Protein AF-A0AAV6NDQ3-F1 (afdb_monomer_lite)

pLDDT: mean 78.92, std 20.28, range [36.06, 97.75]

InterPro domains:
  IPR009305 2-hydroxy-palmitic acid dioxygenase Mpo1-like [PF06127] (3-75)

Secondary structure (DSSP, 8-state):
---SSHHHHHHHHHHTT-SHHHHHHHHHHHHHHHHHHHHHHHT-GGGGGHHHHHHHHHHHHIIIIII-S--GGG---TTSSHHHHHHHHSTTS--

Structure (mmCIF, N/CA/C/O backbone):
data_AF-A0AAV6NDQ3-F1
#
_entry.id   AF-A0AAV6NDQ3-F1
#
loop_
_atom_site.group_PDB
_atom_site.id
_atom_site.type_symbol
_atom_site.label_atom_id
_atom_site.label_alt_id
_atom_site.label_comp_id
_atom_site.label_asym_id
_atom_site.label_entity_id
_atom_site.label_seq_id
_atom_site.pdbx_PDB_ins_code
_atom_site.Cartn_x
_atom_site.Cartn_y
_atom_site.Cartn_z
_atom_site.occupancy
_atom_site.B_iso_or_equiv
_atom_site.auth_seq_id
_atom_site.auth_comp_id
_atom_site.auth_asym_id
_atom_site.auth_atom_id
_atom_site.pdbx_PDB_model_num
ATOM 1 N N . MET A 1 1 ? -19.372 9.613 6.310 1.00 56.25 1 MET A N 1
ATOM 2 C CA . MET A 1 1 ? -19.171 10.472 7.489 1.00 56.25 1 MET A CA 1
ATOM 3 C C . MET A 1 1 ? -18.410 11.664 6.963 1.00 56.25 1 MET A C 1
ATOM 5 O O . MET A 1 1 ? -17.595 11.461 6.073 1.00 56.25 1 MET A O 1
ATOM 9 N N . ASN A 1 2 ? -18.746 12.867 7.403 1.00 65.00 2 ASN A N 1
ATOM 10 C CA . ASN A 1 2 ? -17.926 14.039 7.133 1.00 65.00 2 ASN A CA 1
ATOM 11 C C . ASN A 1 2 ? -17.073 14.224 8.389 1.00 65.00 2 ASN A C 1
ATOM 13 O O . ASN A 1 2 ? -17.644 14.388 9.464 1.00 65.00 2 ASN A O 1
ATOM 17 N N . PHE A 1 3 ? -15.759 14.053 8.264 1.00 77.88 3 PHE A N 1
ATOM 18 C CA . PHE A 1 3 ? -14.839 14.321 9.365 1.00 77.88 3 PHE A CA 1
ATOM 19 C C . PHE A 1 3 ? -14.667 15.830 9.452 1.00 77.88 3 PHE A C 1
ATOM 21 O O . PHE A 1 3 ? -14.342 16.467 8.449 1.00 77.88 3 PHE A O 1
ATOM 28 N N . ARG A 1 4 ? -14.934 16.398 10.627 1.00 82.75 4 ARG A N 1
ATOM 29 C CA . ARG A 1 4 ? -14.862 17.848 10.852 1.00 82.75 4 ARG A CA 1
ATOM 30 C C . ARG A 1 4 ? -13.482 18.271 11.352 1.00 82.75 4 ARG A C 1
ATOM 32 O O . ARG A 1 4 ? -13.179 19.460 11.358 1.00 82.75 4 ARG A O 1
ATOM 39 N N . SER A 1 5 ? -12.645 17.303 11.724 1.00 86.38 5 SER A N 1
ATOM 40 C CA . SER A 1 5 ? -11.257 17.492 12.135 1.00 86.38 5 SER A CA 1
ATOM 41 C C . SER A 1 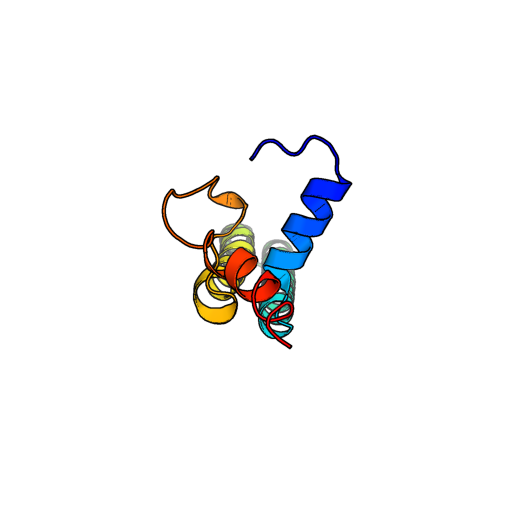5 ? -10.384 16.292 11.748 1.00 86.38 5 SER A C 1
ATOM 43 O O . SER A 1 5 ? -10.876 15.186 11.494 1.00 86.38 5 SER A O 1
ATOM 45 N N . LEU A 1 6 ? -9.066 16.511 11.721 1.00 86.88 6 LEU A N 1
ATOM 46 C CA . LEU A 1 6 ? -8.090 15.435 11.535 1.00 86.88 6 LEU A CA 1
ATOM 47 C C . LEU A 1 6 ? -8.112 14.437 12.696 1.00 86.88 6 LEU A C 1
ATOM 49 O O . LEU A 1 6 ? -7.886 13.258 12.454 1.00 86.88 6 LEU A O 1
ATOM 53 N N . ASP A 1 7 ? -8.447 14.868 13.913 1.00 88.56 7 ASP A N 1
ATOM 54 C CA . ASP A 1 7 ? -8.524 13.987 15.084 1.00 88.56 7 ASP A CA 1
ATOM 55 C C . ASP A 1 7 ? -9.649 12.954 14.948 1.00 88.56 7 ASP A C 1
ATOM 57 O O . ASP A 1 7 ? -9.444 11.765 15.200 1.00 88.56 7 ASP A O 1
ATOM 61 N N . GLU A 1 8 ? -10.828 13.377 14.472 1.00 77.56 8 GLU A N 1
ATOM 62 C CA . GLU A 1 8 ? -11.943 12.463 14.192 1.00 77.56 8 GLU A CA 1
ATOM 63 C C . GLU A 1 8 ? -11.564 11.438 13.114 1.00 77.56 8 GLU A C 1
ATOM 65 O O . GLU A 1 8 ? -11.868 10.246 13.234 1.00 77.56 8 GLU A O 1
ATOM 70 N N . PHE A 1 9 ? -10.873 11.893 12.065 1.00 84.81 9 PHE A N 1
ATOM 71 C CA . PHE A 1 9 ? -10.357 11.011 11.022 1.00 84.81 9 PHE A CA 1
ATOM 72 C C . PHE A 1 9 ? -9.279 10.065 11.559 1.00 84.81 9 PHE A C 1
ATOM 74 O O . PHE A 1 9 ? -9.278 8.886 11.213 1.00 84.81 9 PHE A O 1
ATOM 81 N N . TRP A 1 10 ? -8.386 10.549 12.420 1.00 86.75 10 TRP A N 1
ATOM 82 C CA . TRP A 1 10 ? -7.275 9.782 12.971 1.00 86.75 10 TRP A CA 1
ATOM 83 C C . TRP A 1 10 ? -7.760 8.628 13.845 1.00 86.75 10 TRP A C 1
ATOM 85 O O . TRP A 1 10 ? -7.330 7.489 13.660 1.00 86.75 10 TRP A O 1
ATOM 95 N N . VAL A 1 11 ? -8.720 8.891 14.737 1.00 85.75 11 VAL A N 1
ATOM 96 C CA . VAL A 1 11 ? -9.348 7.850 15.564 1.00 85.75 11 VAL A CA 1
ATOM 97 C C . VAL A 1 11 ? -10.047 6.812 14.685 1.00 85.75 11 VAL A C 1
ATOM 99 O O . VAL A 1 11 ? -9.894 5.607 14.896 1.00 85.75 11 VAL A O 1
ATOM 102 N N . PHE A 1 12 ? -10.774 7.254 13.655 1.00 84.25 12 PHE A N 1
ATOM 103 C CA . PHE A 1 12 ? -11.377 6.343 12.683 1.00 84.25 12 PHE A CA 1
ATOM 104 C C . PHE A 1 12 ? -10.321 5.494 11.954 1.00 84.25 12 PHE A C 1
ATOM 106 O O . PHE A 1 12 ? -10.463 4.274 11.875 1.00 84.25 12 PHE A O 1
ATOM 113 N N . TYR A 1 13 ? -9.250 6.116 11.463 1.00 84.69 13 TYR A N 1
ATOM 114 C CA . TYR A 1 13 ? -8.173 5.467 10.719 1.00 84.69 13 TYR A CA 1
ATOM 115 C C . TYR A 1 13 ? -7.427 4.421 11.559 1.00 84.69 13 TYR A C 1
ATOM 117 O O . TYR A 1 13 ? -7.166 3.312 11.082 1.00 84.69 13 TYR A O 1
ATOM 125 N N . MET A 1 14 ? -7.143 4.736 12.825 1.00 86.75 14 MET A N 1
ATOM 126 C CA . MET A 1 14 ? -6.524 3.808 13.775 1.00 86.75 14 MET A CA 1
ATOM 127 C C . MET A 1 14 ? -7.409 2.595 14.056 1.00 86.75 14 MET A C 1
ATOM 129 O O . MET A 1 14 ? -6.917 1.466 1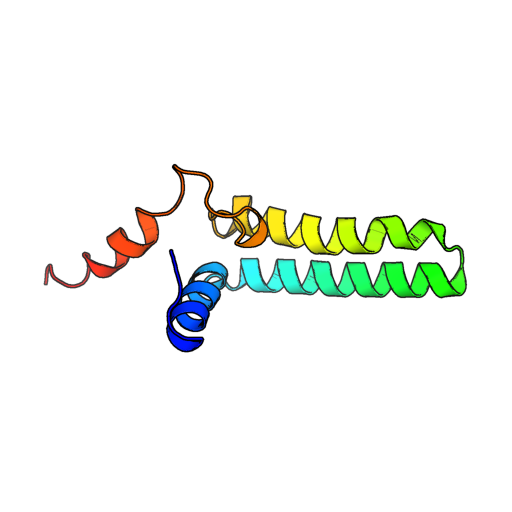4.062 1.00 86.75 14 MET A O 1
ATOM 133 N N . ASN A 1 15 ? -8.721 2.796 14.182 1.00 84.88 15 ASN A N 1
ATOM 134 C CA . ASN A 1 15 ? -9.663 1.690 14.338 1.00 84.88 15 ASN A CA 1
ATOM 135 C C . ASN A 1 15 ? -9.715 0.769 13.110 1.00 84.88 15 ASN A C 1
ATOM 137 O O . ASN A 1 15 ? -9.957 -0.424 13.263 1.00 84.88 15 ASN A O 1
ATOM 141 N N . GLN A 1 16 ? -9.451 1.277 11.899 1.00 82.62 16 GLN A N 1
ATOM 142 C CA . GLN A 1 16 ? -9.381 0.432 10.698 1.00 82.62 16 GLN A CA 1
ATOM 143 C C . GLN A 1 16 ? -8.129 -0.461 10.643 1.00 82.62 16 GLN A C 1
ATOM 145 O O . GLN A 1 16 ? -8.071 -1.351 9.800 1.00 82.62 16 GLN A O 1
ATOM 150 N N . HIS A 1 17 ? -7.148 -0.246 11.523 1.00 89.19 17 HIS A N 1
ATOM 151 C CA . HIS A 1 17 ? -5.889 -0.994 11.580 1.00 89.19 17 HIS A CA 1
ATOM 152 C C . HIS A 1 17 ? -5.626 -1.546 12.985 1.00 89.19 17 HIS A C 1
ATOM 154 O O . HIS A 1 17 ? -4.473 -1.606 13.432 1.00 89.19 17 HIS A O 1
ATOM 160 N N . SER A 1 18 ? -6.685 -1.925 13.708 1.00 88.31 18 SER A N 1
ATOM 161 C CA . SER A 1 18 ? -6.580 -2.314 15.114 1.00 88.31 18 SER A CA 1
ATOM 162 C C . SER A 1 18 ? -5.780 -3.612 15.291 1.00 88.31 18 SER A C 1
ATOM 164 O O . SER A 1 18 ? -4.947 -3.707 16.204 1.00 88.31 18 SER A O 1
ATOM 166 N N . LYS A 1 19 ? -5.914 -4.582 14.369 1.00 86.75 19 LYS A N 1
ATOM 167 C CA . LYS A 1 19 ? -5.187 -5.856 14.452 1.00 86.75 19 LYS A CA 1
ATOM 168 C C . LYS A 1 19 ? -3.735 -5.714 13.962 1.00 86.75 19 LYS A C 1
ATOM 170 O O . LYS A 1 19 ? -3.473 -5.139 12.902 1.00 86.75 19 LYS A O 1
ATOM 175 N N . PRO A 1 20 ? -2.754 -6.302 14.677 1.00 90.94 20 PRO A N 1
ATOM 176 C CA . PRO A 1 20 ? -1.350 -6.293 14.257 1.00 90.94 20 PRO A CA 1
ATOM 177 C C . PRO A 1 20 ? -1.126 -6.993 12.913 1.00 90.94 20 PRO A C 1
ATOM 179 O O . PRO A 1 20 ? -0.259 -6.577 12.149 1.00 90.94 20 PRO A O 1
ATOM 182 N N . SER A 1 21 ? -1.922 -8.016 12.598 1.00 90.88 21 SER A N 1
ATOM 183 C CA . SER A 1 21 ? -1.854 -8.724 11.318 1.00 90.88 21 SER A CA 1
ATOM 184 C C . SER A 1 21 ? -2.199 -7.814 10.135 1.00 90.88 21 SER A C 1
ATOM 186 O O . SER A 1 21 ? -1.489 -7.844 9.135 1.00 90.88 21 SER A O 1
ATOM 188 N N . THR A 1 22 ? -3.206 -6.946 10.268 1.00 89.75 22 THR A N 1
ATOM 189 C CA . THR A 1 22 ? -3.581 -5.958 9.242 1.00 89.75 22 THR A CA 1
ATOM 190 C C . THR A 1 22 ? -2.415 -5.017 8.948 1.00 89.75 22 THR A C 1
ATOM 192 O O . THR A 1 22 ? -2.015 -4.851 7.800 1.00 89.75 22 THR A O 1
ATOM 195 N N . ARG A 1 23 ? -1.752 -4.502 9.991 1.00 92.62 23 ARG A N 1
ATOM 196 C CA . ARG A 1 23 ? -0.560 -3.649 9.835 1.00 92.62 23 ARG A CA 1
ATOM 197 C C . ARG A 1 23 ? 0.607 -4.368 9.148 1.00 92.62 23 ARG A C 1
ATOM 199 O O . ARG A 1 23 ? 1.296 -3.762 8.332 1.00 92.62 23 ARG A O 1
ATOM 206 N N . ARG A 1 24 ? 0.827 -5.656 9.442 1.00 94.56 24 ARG A N 1
ATOM 207 C CA . ARG A 1 24 ? 1.881 -6.462 8.792 1.00 94.56 24 ARG A CA 1
ATOM 208 C C . ARG A 1 24 ? 1.631 -6.632 7.296 1.00 94.56 24 ARG A C 1
ATOM 210 O O . ARG A 1 24 ? 2.563 -6.478 6.517 1.00 94.56 24 ARG A O 1
ATOM 217 N N . TRP A 1 25 ? 0.392 -6.898 6.891 1.00 94.19 25 TRP A N 1
ATOM 218 C CA . TRP A 1 25 ? 0.033 -6.997 5.474 1.00 94.19 25 TRP A CA 1
ATOM 219 C C . TRP A 1 25 ? 0.242 -5.685 4.723 1.00 94.19 25 TRP A C 1
ATOM 221 O O . TRP A 1 25 ? 0.788 -5.701 3.624 1.00 94.19 25 TRP A O 1
ATOM 231 N N . HIS A 1 26 ? -0.093 -4.550 5.340 1.00 93.50 26 HIS A N 1
ATOM 232 C CA . HIS A 1 26 ? 0.205 -3.238 4.761 1.00 93.50 26 HIS A CA 1
ATOM 233 C C . HIS A 1 26 ? 1.709 -3.034 4.591 1.00 93.50 26 HIS A C 1
ATOM 235 O O . HIS A 1 26 ? 2.158 -2.580 3.544 1.00 93.50 26 HIS A O 1
ATOM 241 N N . PHE A 1 27 ? 2.501 -3.417 5.593 1.00 95.38 27 PHE A N 1
ATOM 242 C CA . PHE A 1 27 ? 3.954 -3.324 5.511 1.00 95.38 27 PHE A CA 1
ATOM 243 C C . PHE A 1 27 ? 4.529 -4.192 4.380 1.00 95.38 27 PHE A C 1
ATOM 245 O O . PHE A 1 27 ? 5.338 -3.710 3.590 1.00 95.38 27 PHE A O 1
ATOM 252 N N . ILE A 1 28 ? 4.059 -5.437 4.244 1.00 96.56 28 ILE A N 1
ATOM 253 C CA . ILE A 1 28 ? 4.437 -6.337 3.141 1.00 96.56 28 ILE A CA 1
ATOM 254 C C . ILE A 1 28 ? 4.034 -5.740 1.786 1.00 96.56 28 ILE A C 1
ATOM 256 O O . ILE A 1 28 ? 4.820 -5.786 0.837 1.00 96.56 28 ILE A O 1
ATOM 260 N N . GLY A 1 29 ? 2.845 -5.140 1.696 1.00 95.50 29 GLY A N 1
ATOM 261 C CA . GLY A 1 29 ? 2.374 -4.459 0.492 1.00 95.50 29 GLY A CA 1
ATOM 262 C C . GLY A 1 29 ? 3.259 -3.286 0.085 1.00 95.50 29 GLY A C 1
ATOM 263 O O . GLY A 1 29 ? 3.652 -3.187 -1.079 1.00 95.50 29 GLY A O 1
ATOM 264 N N . THR A 1 30 ? 3.652 -2.449 1.045 1.00 96.19 30 THR A N 1
ATOM 265 C CA . THR A 1 30 ? 4.577 -1.332 0.812 1.00 96.19 30 THR A CA 1
ATOM 266 C C . THR A 1 30 ? 5.954 -1.825 0.377 1.00 96.19 30 THR A C 1
ATOM 268 O O . THR A 1 30 ? 6.494 -1.322 -0.606 1.00 96.19 30 THR A O 1
ATOM 271 N N . LEU A 1 31 ? 6.512 -2.839 1.047 1.00 97.50 31 LEU A N 1
ATOM 272 C CA . LEU A 1 31 ? 7.806 -3.415 0.666 1.00 97.50 31 LEU A CA 1
ATOM 273 C C . LEU A 1 31 ? 7.775 -4.018 -0.741 1.00 97.50 31 LEU A C 1
ATOM 275 O O . LEU A 1 31 ? 8.696 -3.790 -1.522 1.00 97.50 31 LEU A O 1
ATOM 279 N N . SER A 1 32 ? 6.701 -4.729 -1.086 1.00 96.56 32 SER A N 1
ATOM 280 C CA . SER A 1 32 ? 6.510 -5.291 -2.428 1.00 96.56 32 SER A CA 1
ATOM 281 C C . SER A 1 32 ? 6.405 -4.187 -3.484 1.00 96.56 32 SER A C 1
ATOM 283 O O . SER A 1 32 ? 7.031 -4.280 -4.536 1.00 96.56 32 SER A O 1
ATOM 285 N N . SER A 1 33 ? 5.685 -3.103 -3.180 1.00 96.56 33 SER A N 1
ATOM 286 C CA . SER A 1 33 ? 5.556 -1.944 -4.073 1.00 96.56 33 SER A CA 1
ATOM 287 C C . SER A 1 33 ? 6.908 -1.275 -4.326 1.00 96.56 33 SER A C 1
ATOM 289 O O . SER A 1 33 ? 7.236 -0.963 -5.469 1.00 96.56 33 SER A O 1
ATOM 291 N N . ILE A 1 34 ? 7.718 -1.097 -3.276 1.00 97.31 34 ILE A N 1
ATOM 292 C CA . ILE A 1 34 ? 9.081 -0.556 -3.383 1.00 97.31 34 ILE A CA 1
ATOM 293 C C . ILE A 1 34 ? 9.961 -1.492 -4.212 1.00 97.31 34 ILE A C 1
ATOM 295 O O . ILE A 1 34 ? 10.672 -1.030 -5.100 1.00 97.31 34 ILE A O 1
ATOM 299 N N . PHE A 1 35 ? 9.891 -2.801 -3.969 1.00 97.44 35 PHE A N 1
ATOM 300 C CA . PHE A 1 35 ? 10.643 -3.790 -4.737 1.00 97.44 35 PHE A CA 1
ATOM 301 C C . PHE A 1 35 ? 10.321 -3.709 -6.238 1.00 97.44 35 PHE A C 1
ATOM 303 O O . PHE A 1 35 ? 11.233 -3.566 -7.050 1.00 97.44 35 PHE A O 1
ATOM 310 N N . PHE A 1 36 ? 9.037 -3.701 -6.614 1.00 97.12 36 PHE A N 1
ATOM 311 C CA . PHE A 1 36 ? 8.633 -3.567 -8.018 1.00 97.12 36 PHE A CA 1
ATOM 312 C C . PHE A 1 36 ? 8.990 -2.207 -8.619 1.00 97.12 36 PHE A C 1
ATOM 314 O O . PHE A 1 36 ? 9.361 -2.136 -9.791 1.00 97.12 36 PHE A O 1
ATOM 321 N N . PHE A 1 37 ? 8.948 -1.137 -7.824 1.00 97.44 37 PHE A N 1
ATOM 322 C CA . PHE A 1 37 ? 9.420 0.171 -8.261 1.00 97.44 37 PHE A CA 1
ATOM 323 C C . PHE A 1 37 ? 10.917 0.131 -8.599 1.00 97.44 37 PHE A C 1
ATOM 325 O O . PHE A 1 37 ? 11.301 0.551 -9.688 1.00 97.44 37 PHE A O 1
ATOM 332 N N . LEU A 1 38 ? 11.756 -0.463 -7.747 1.00 97.75 38 LEU A N 1
ATOM 333 C CA . LEU A 1 38 ? 13.183 -0.638 -8.038 1.00 97.75 38 LEU A CA 1
ATOM 334 C C . LEU A 1 38 ? 13.415 -1.526 -9.269 1.00 97.75 38 LEU A C 1
ATOM 336 O O . LEU A 1 38 ? 14.220 -1.173 -10.131 1.00 97.75 38 LEU A O 1
ATOM 340 N N . CYS A 1 39 ? 12.671 -2.628 -9.418 1.00 97.00 39 CYS A N 1
ATOM 341 C CA . CYS A 1 39 ? 12.733 -3.455 -10.626 1.00 97.00 39 CYS A CA 1
ATOM 342 C C . CYS A 1 39 ? 12.371 -2.666 -11.890 1.00 97.00 39 CYS A C 1
ATOM 344 O O . CYS A 1 39 ? 12.939 -2.918 -12.954 1.00 97.00 39 CYS A O 1
ATOM 346 N N . SER A 1 40 ? 11.463 -1.692 -11.781 1.00 97.06 40 SER A N 1
ATOM 347 C CA . SER A 1 40 ? 11.074 -0.868 -12.923 1.00 97.06 40 SER A CA 1
ATOM 348 C C . SER A 1 40 ? 12.186 0.050 -13.424 1.00 97.06 40 SER A C 1
ATOM 350 O O . SER A 1 40 ? 12.295 0.272 -14.628 1.00 97.06 40 SER A O 1
ATOM 352 N N . LEU A 1 41 ? 13.044 0.513 -12.511 1.00 96.50 41 LEU A N 1
ATOM 353 C CA . LEU A 1 41 ? 14.204 1.345 -12.821 1.00 96.50 41 LEU A CA 1
ATOM 354 C C . LEU A 1 41 ? 15.378 0.530 -13.378 1.00 96.50 41 LEU A C 1
ATOM 356 O O . LEU A 1 41 ? 16.132 1.038 -14.202 1.00 96.50 41 LEU A O 1
ATOM 360 N N . LEU A 1 42 ? 15.544 -0.714 -12.917 1.00 96.75 42 LEU A N 1
ATOM 361 C CA . LEU A 1 42 ? 16.708 -1.547 -13.239 1.00 96.75 42 LEU A CA 1
ATOM 362 C C . LEU A 1 42 ? 16.507 -2.461 -14.453 1.00 96.75 42 LEU A C 1
ATOM 364 O O . LEU A 1 42 ? 17.473 -2.752 -15.153 1.00 96.75 42 LEU A O 1
ATOM 368 N N . PHE A 1 43 ? 15.282 -2.938 -14.693 1.00 95.56 43 PHE A N 1
ATOM 369 C CA . PHE A 1 43 ? 15.016 -3.968 -15.702 1.00 95.56 43 PHE A CA 1
ATOM 370 C C . PHE A 1 43 ? 14.041 -3.510 -16.788 1.00 95.56 43 PHE A C 1
ATOM 372 O O . PHE A 1 43 ? 14.339 -3.645 -17.971 1.00 95.56 43 PHE A O 1
ATOM 379 N N . SER A 1 44 ? 12.855 -3.012 -16.416 1.00 95.25 44 SER A N 1
ATOM 380 C CA . SER A 1 44 ? 11.832 -2.606 -17.391 1.00 95.25 44 SER A CA 1
ATOM 381 C C . SER A 1 44 ? 10.720 -1.768 -16.768 1.00 95.25 44 SER A C 1
ATOM 383 O O . SER A 1 44 ? 10.127 -2.159 -15.764 1.00 95.25 44 SER A O 1
ATOM 385 N N . TRP A 1 45 ? 10.329 -0.681 -17.433 1.00 94.75 45 TRP A N 1
ATOM 386 C CA . TRP A 1 45 ? 9.232 0.191 -16.995 1.00 94.75 45 TRP A CA 1
ATOM 387 C C . TRP A 1 45 ? 7.896 -0.546 -16.781 1.00 94.75 45 TRP A C 1
ATOM 389 O O . TRP A 1 45 ? 7.073 -0.099 -15.986 1.00 94.75 45 TRP A O 1
ATOM 399 N N . TRP A 1 46 ? 7.691 -1.706 -17.419 1.00 96.00 46 TRP A N 1
ATOM 400 C CA . TRP A 1 46 ? 6.491 -2.535 -17.247 1.00 96.00 46 TRP A CA 1
ATOM 401 C C . TRP A 1 46 ? 6.280 -3.009 -15.799 1.00 96.00 46 TRP A C 1
ATOM 403 O O . TRP A 1 46 ? 5.150 -3.282 -15.395 1.00 96.00 46 TRP A O 1
ATOM 413 N N . PHE A 1 47 ? 7.329 -3.057 -14.970 1.00 94.00 47 PHE A N 1
ATOM 414 C CA . PHE A 1 47 ? 7.165 -3.389 -13.552 1.00 94.00 47 PHE A CA 1
ATOM 415 C C . PHE A 1 47 ? 6.362 -2.337 -12.768 1.00 94.00 47 PHE A C 1
ATOM 417 O O . PHE A 1 47 ? 5.811 -2.662 -11.716 1.00 94.00 47 PHE A O 1
ATOM 424 N N . LEU A 1 48 ? 6.207 -1.114 -13.297 1.00 94.69 48 LEU A N 1
ATOM 425 C CA . LEU A 1 48 ? 5.374 -0.074 -12.684 1.00 94.69 48 LEU A CA 1
ATOM 426 C C . LEU A 1 48 ? 3.915 -0.502 -12.518 1.00 94.69 48 LEU A C 1
ATOM 428 O O . LEU A 1 48 ? 3.274 -0.061 -11.569 1.00 94.69 48 LEU A O 1
ATOM 432 N N . PHE A 1 49 ? 3.395 -1.394 -13.368 1.00 95.69 49 PHE A N 1
ATOM 433 C CA . PHE A 1 49 ? 2.033 -1.915 -13.219 1.00 95.69 49 PHE A CA 1
ATOM 434 C C . PHE A 1 49 ? 1.843 -2.711 -11.918 1.00 95.69 49 PHE A C 1
ATOM 436 O O . PHE A 1 49 ? 0.759 -2.694 -11.334 1.00 95.69 49 PHE A O 1
ATOM 443 N N . PHE A 1 50 ? 2.897 -3.363 -11.419 1.00 94.44 50 PHE A N 1
ATOM 444 C CA . PHE A 1 50 ? 2.833 -4.144 -10.182 1.00 94.44 50 PHE A CA 1
ATOM 445 C C . PHE A 1 50 ? 2.902 -3.282 -8.919 1.00 94.44 50 PHE A C 1
ATOM 447 O O . PHE A 1 50 ? 2.484 -3.735 -7.854 1.00 94.44 50 PHE A O 1
ATOM 454 N N . VAL A 1 51 ? 3.374 -2.038 -9.018 1.00 94.31 51 VAL A N 1
ATOM 455 C CA . VAL A 1 51 ? 3.486 -1.118 -7.877 1.00 94.31 51 VAL A CA 1
ATOM 456 C C . VAL A 1 51 ? 2.115 -0.830 -7.248 1.00 94.31 51 VAL A C 1
ATOM 458 O O . VAL A 1 51 ? 1.924 -1.181 -6.083 1.00 94.31 51 VAL A O 1
ATOM 461 N N . PRO A 1 52 ? 1.113 -0.279 -7.967 1.00 93.94 52 PRO A N 1
ATOM 462 C CA . PRO A 1 52 ? -0.207 -0.076 -7.380 1.00 93.94 52 PRO A CA 1
ATOM 463 C C . PRO A 1 52 ? -0.906 -1.410 -7.092 1.00 93.94 52 PRO A C 1
ATOM 465 O O . PRO A 1 52 ? -1.615 -1.517 -6.095 1.00 93.94 52 PRO A O 1
ATOM 468 N N . LEU A 1 53 ? -0.691 -2.440 -7.921 1.00 94.50 53 LEU A N 1
ATOM 469 C CA . LEU A 1 53 ? -1.347 -3.735 -7.749 1.00 94.50 53 LEU A CA 1
ATOM 470 C C . LEU A 1 53 ? -0.966 -4.396 -6.422 1.00 94.50 53 LEU A C 1
ATOM 472 O O . LEU A 1 53 ? -1.837 -4.877 -5.704 1.00 94.50 53 LEU A O 1
ATOM 476 N N . THR A 1 54 ? 0.320 -4.402 -6.080 1.00 93.75 54 THR A N 1
ATOM 477 C CA . THR A 1 54 ? 0.787 -4.980 -4.818 1.00 93.75 54 THR A CA 1
ATOM 478 C C . THR A 1 54 ? 0.416 -4.104 -3.630 1.00 93.75 54 THR A C 1
ATOM 480 O O . THR A 1 54 ? -0.142 -4.617 -2.663 1.00 93.75 54 THR A O 1
ATOM 483 N N . GLY A 1 55 ? 0.618 -2.787 -3.711 1.00 92.19 55 GLY A N 1
ATOM 484 C CA . GLY A 1 55 ? 0.253 -1.867 -2.632 1.00 92.19 55 GLY A CA 1
ATOM 485 C C . GLY A 1 55 ? -1.227 -1.951 -2.253 1.00 92.19 55 GLY A C 1
ATOM 486 O O . GLY A 1 55 ? -1.561 -2.232 -1.100 1.00 92.19 55 GLY A O 1
ATOM 487 N N . TYR A 1 56 ? -2.125 -1.772 -3.227 1.00 92.19 56 TYR A N 1
ATOM 488 C CA . TYR A 1 56 ? -3.567 -1.844 -2.982 1.00 92.19 56 TYR A CA 1
ATOM 489 C C . TYR A 1 56 ? -4.051 -3.275 -2.757 1.00 92.19 56 TYR A C 1
ATOM 491 O O . TYR A 1 56 ? -4.872 -3.493 -1.871 1.00 92.19 56 TYR A O 1
ATOM 499 N N . GLY A 1 57 ? -3.530 -4.253 -3.502 1.00 91.94 57 GLY A N 1
ATOM 500 C CA . GLY A 1 57 ? -3.949 -5.650 -3.395 1.00 91.94 57 GLY A CA 1
ATOM 501 C C . GLY A 1 57 ? -3.728 -6.222 -1.996 1.00 91.94 57 GLY A C 1
ATOM 502 O O . GLY A 1 57 ? -4.657 -6.775 -1.407 1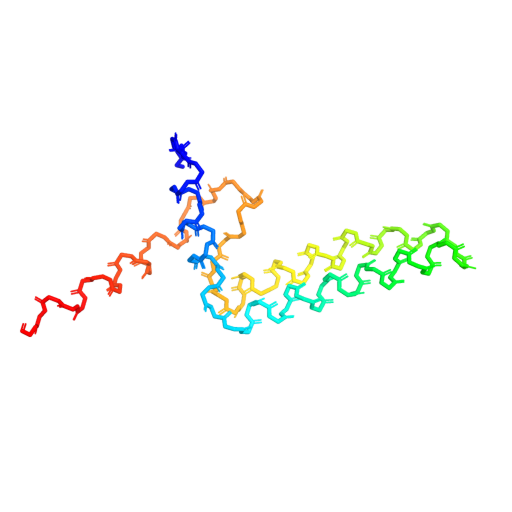.00 91.94 57 GLY A O 1
ATOM 503 N N .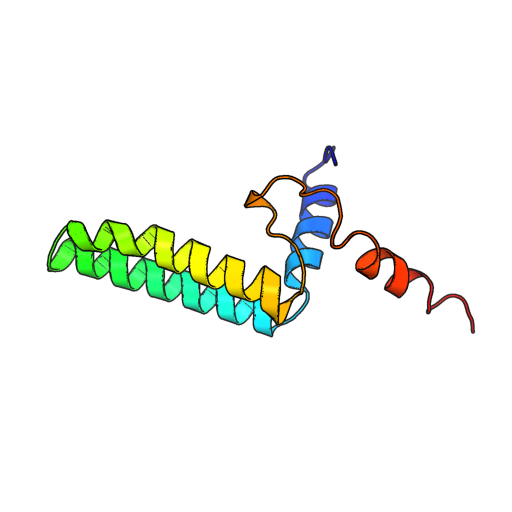 PHE A 1 58 ? -2.536 -6.029 -1.421 1.00 92.00 58 PHE A N 1
ATOM 504 C CA . PHE A 1 58 ? -2.246 -6.504 -0.066 1.00 92.00 58 PHE A CA 1
ATOM 505 C C . PHE A 1 58 ? -3.020 -5.731 1.009 1.00 92.00 58 PHE A C 1
ATOM 507 O O . PHE A 1 58 ? -3.516 -6.350 1.950 1.00 92.00 58 PHE A O 1
ATOM 514 N N . ALA A 1 59 ? -3.190 -4.413 0.854 1.00 89.75 59 ALA A N 1
ATOM 515 C CA . ALA A 1 59 ? -3.984 -3.609 1.784 1.00 89.75 59 ALA A CA 1
ATOM 516 C C . ALA A 1 59 ? -5.467 -4.022 1.782 1.00 89.75 59 ALA A C 1
ATOM 518 O O . ALA A 1 59 ? -6.077 -4.223 2.834 1.00 89.75 59 ALA A O 1
ATOM 519 N N . TRP A 1 60 ? -6.059 -4.206 0.600 1.00 89.81 60 TRP A N 1
ATOM 520 C CA . TRP A 1 60 ? -7.434 -4.682 0.463 1.00 89.81 60 TRP A CA 1
ATOM 521 C C . TRP A 1 60 ? -7.605 -6.083 1.036 1.00 89.81 60 TRP A C 1
ATOM 523 O O . TRP A 1 60 ? -8.555 -6.308 1.781 1.00 89.81 60 TRP A O 1
ATOM 533 N N . TYR A 1 61 ? -6.670 -6.996 0.759 1.00 91.69 61 TYR A N 1
ATOM 534 C CA . TYR A 1 61 ? -6.701 -8.342 1.325 1.00 91.69 61 TYR A CA 1
ATOM 535 C C . TYR A 1 61 ? -6.763 -8.308 2.857 1.00 91.69 61 TYR A C 1
ATOM 537 O O . TYR A 1 61 ? -7.622 -8.953 3.459 1.00 91.69 61 TYR A O 1
ATOM 545 N N . SER A 1 62 ? -5.920 -7.510 3.514 1.00 91.00 62 SER A N 1
ATOM 546 C CA . SER A 1 62 ? -5.967 -7.419 4.974 1.00 91.00 62 SER A CA 1
ATOM 547 C C . SER A 1 62 ? -7.236 -6.780 5.509 1.00 91.00 62 SER A C 1
ATOM 549 O O . SER A 1 62 ? -7.771 -7.248 6.510 1.00 91.00 62 SER A O 1
ATOM 551 N N . HIS A 1 63 ? -7.750 -5.746 4.855 1.00 87.44 63 HIS A N 1
ATOM 552 C CA . HIS A 1 63 ? -8.995 -5.128 5.288 1.00 87.44 63 HIS A CA 1
ATOM 553 C C . HIS A 1 63 ? -10.171 -6.107 5.177 1.00 87.44 63 HIS A C 1
ATOM 555 O O . HIS A 1 63 ? -10.878 -6.305 6.161 1.00 87.44 63 HIS A O 1
ATOM 561 N N . PHE A 1 64 ? -10.323 -6.812 4.053 1.00 85.38 64 PHE A N 1
ATOM 562 C CA . PHE A 1 64 ? -11.453 -7.723 3.852 1.00 85.38 64 PHE A CA 1
ATOM 563 C C . PHE A 1 64 ? -11.352 -9.033 4.642 1.00 85.38 64 PHE A C 1
ATOM 565 O O . PHE A 1 64 ? -12.356 -9.469 5.197 1.00 85.38 64 PHE A O 1
ATOM 572 N N . PHE A 1 65 ? -10.172 -9.658 4.709 1.00 86.94 65 PHE A N 1
ATOM 573 C CA . PHE A 1 65 ? -10.020 -11.012 5.265 1.00 86.94 65 PHE A CA 1
ATOM 574 C C . PHE A 1 65 ? -9.435 -11.056 6.680 1.00 86.94 65 PHE A C 1
ATOM 576 O O . PHE A 1 65 ? -9.594 -12.060 7.367 1.00 86.94 65 PHE A O 1
ATOM 583 N N . VAL A 1 66 ? -8.727 -10.010 7.124 1.00 86.31 66 VAL A N 1
ATOM 584 C CA . VAL A 1 66 ? -8.088 -9.988 8.453 1.00 86.31 66 VAL A CA 1
ATOM 585 C C . VAL A 1 66 ? -8.843 -9.080 9.403 1.00 86.31 66 VAL A C 1
ATOM 587 O O . VAL A 1 66 ? -9.202 -9.500 10.502 1.00 86.31 66 VAL A O 1
ATOM 590 N N . GLU A 1 67 ? -9.060 -7.827 9.012 1.00 82.19 67 GLU A N 1
ATOM 591 C CA . GLU A 1 67 ? -9.785 -6.852 9.823 1.00 82.19 67 GLU A CA 1
ATOM 592 C C . GLU A 1 67 ? -11.303 -7.013 9.681 1.00 82.19 67 GLU A C 1
ATOM 594 O O . GLU A 1 67 ? -12.014 -6.729 10.643 1.00 82.19 67 GLU A O 1
ATOM 599 N N . GLU A 1 68 ? -11.757 -7.557 8.546 1.00 82.19 68 GLU A N 1
ATOM 600 C CA . GLU A 1 68 ? -13.162 -7.685 8.128 1.00 82.19 68 GLU A CA 1
ATOM 601 C C . GLU A 1 68 ? -13.872 -6.325 8.043 1.00 82.19 68 GLU A C 1
ATOM 603 O O . GLU A 1 68 ? -15.030 -6.153 8.427 1.00 82.19 68 GLU A O 1
ATOM 608 N N . ASN A 1 69 ? -13.157 -5.322 7.535 1.00 79.06 69 ASN A N 1
ATOM 609 C CA . ASN A 1 69 ? -13.679 -3.990 7.279 1.00 79.06 69 ASN A CA 1
ATOM 610 C C . ASN A 1 69 ? -13.498 -3.588 5.809 1.00 79.06 69 ASN A C 1
ATOM 612 O O . ASN A 1 69 ? -12.821 -4.245 5.018 1.00 79.06 69 ASN A O 1
ATOM 616 N N . VAL A 1 70 ? -14.173 -2.509 5.421 1.00 76.25 70 VAL A N 1
ATOM 617 C CA . VAL A 1 70 ? -14.103 -1.989 4.056 1.00 76.25 70 VAL A CA 1
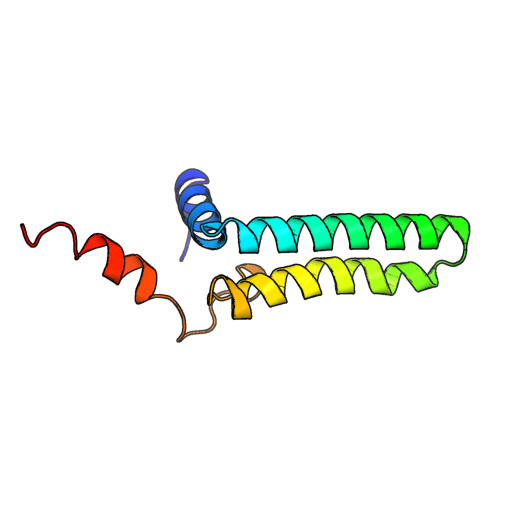ATOM 618 C C . VAL A 1 70 ? -13.015 -0.914 4.004 1.00 76.25 70 VAL A C 1
ATOM 620 O O . VAL A 1 70 ? -13.093 0.044 4.778 1.00 76.25 70 VAL A O 1
ATOM 623 N N . PRO A 1 71 ? -12.044 -1.011 3.076 1.00 76.06 71 PRO A N 1
ATOM 624 C CA . PRO A 1 71 ? -11.003 -0.006 2.910 1.00 76.06 71 PRO A CA 1
ATOM 625 C C . PRO A 1 71 ? -11.595 1.393 2.740 1.00 76.06 71 PRO A C 1
ATOM 627 O O . PRO A 1 71 ? -12.554 1.591 1.987 1.00 76.06 71 PRO A O 1
ATOM 630 N N . ALA A 1 72 ? -10.970 2.389 3.368 1.00 72.31 72 ALA A N 1
ATOM 631 C CA . ALA A 1 72 ? -11.402 3.784 3.266 1.00 72.31 72 ALA A CA 1
ATOM 632 C C . ALA A 1 72 ? -11.443 4.291 1.807 1.00 72.31 72 ALA A C 1
ATOM 634 O O . ALA A 1 72 ? -12.264 5.149 1.479 1.00 72.31 72 ALA A O 1
ATOM 635 N N . SER A 1 73 ? -10.622 3.709 0.923 1.00 66.88 73 SER A N 1
ATOM 636 C CA . SER A 1 73 ? -10.575 4.004 -0.515 1.00 66.88 73 SER A CA 1
ATOM 637 C C . SER A 1 73 ? -11.905 3.776 -1.241 1.00 66.88 73 SER A C 1
ATOM 639 O O . SER A 1 73 ? -12.173 4.460 -2.221 1.00 66.88 73 SER A O 1
ATOM 641 N N . PHE A 1 74 ? -12.754 2.854 -0.771 1.00 66.00 74 PHE A N 1
ATOM 642 C CA . PHE A 1 74 ? -14.017 2.517 -1.438 1.00 66.00 74 PHE A CA 1
ATOM 643 C C . PHE A 1 74 ? -15.201 3.397 -1.038 1.00 66.00 74 PHE A C 1
ATOM 645 O O . PHE A 1 74 ? -16.321 3.097 -1.437 1.00 66.00 74 PHE A O 1
ATOM 652 N N . GLY A 1 75 ? -14.994 4.461 -0.253 1.00 56.72 75 GLY A N 1
ATOM 653 C CA . GLY A 1 75 ? -16.027 5.471 -0.022 1.00 56.72 75 GLY A CA 1
ATOM 654 C C . GLY A 1 75 ? -17.401 4.882 0.330 1.00 56.72 75 GLY A C 1
ATOM 655 O O . GLY A 1 75 ? -18.344 4.991 -0.440 1.00 56.72 75 GLY A O 1
ATOM 656 N N . LYS A 1 76 ? -17.528 4.270 1.512 1.00 56.72 76 LYS A N 1
ATOM 657 C CA . LYS A 1 76 ? -18.801 3.826 2.116 1.00 56.72 76 LYS A CA 1
ATOM 658 C C . LYS A 1 76 ? -19.688 2.968 1.190 1.00 56.72 76 LYS A C 1
ATOM 660 O O . LYS A 1 76 ? -20.792 3.375 0.827 1.00 56.72 76 LYS A O 1
ATOM 665 N N . SER A 1 77 ? -19.286 1.715 0.961 1.00 37.78 77 SER A N 1
ATOM 666 C CA . SER A 1 77 ? -20.259 0.666 0.632 1.00 37.78 77 SER A CA 1
ATOM 667 C C . SER A 1 77 ? -21.237 0.523 1.805 1.00 37.78 77 SER A C 1
ATOM 669 O O . SER A 1 77 ? -20.862 0.261 2.952 1.00 37.78 77 SER A O 1
ATOM 671 N N . ARG A 1 78 ? -22.505 0.827 1.541 1.00 42.62 78 ARG A N 1
ATOM 672 C CA . ARG A 1 78 ? -23.609 0.743 2.496 1.00 42.62 78 ARG A CA 1
ATOM 673 C C . ARG A 1 78 ? -23.820 -0.741 2.834 1.00 42.62 78 ARG A C 1
ATOM 675 O O . A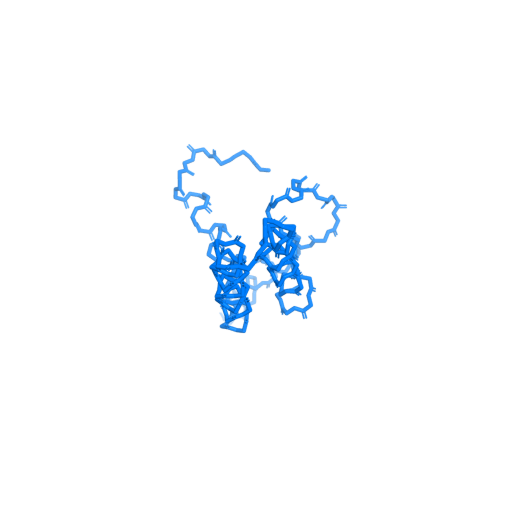RG A 1 78 ? -24.403 -1.455 2.034 1.00 42.62 78 ARG A O 1
ATOM 682 N N . GLY A 1 79 ? -23.378 -1.192 4.011 1.00 40.12 79 GLY A N 1
ATOM 683 C CA . GLY A 1 79 ? -23.887 -2.447 4.584 1.00 40.12 79 GLY A CA 1
ATOM 684 C C . GLY A 1 79 ? -22.955 -3.254 5.481 1.00 40.12 79 GLY A C 1
ATOM 685 O O . GLY A 1 79 ? -23.463 -4.055 6.250 1.00 40.12 79 GLY A O 1
ATOM 686 N N . TRP A 1 80 ? -21.636 -3.067 5.437 1.00 40.47 80 TRP A N 1
ATOM 687 C CA . TRP A 1 80 ? -20.710 -3.898 6.220 1.00 40.47 80 TRP A CA 1
ATOM 688 C C . TRP A 1 80 ? -19.816 -3.028 7.112 1.00 40.47 80 TRP A C 1
ATOM 690 O O . TRP A 1 80 ? -19.123 -2.136 6.626 1.00 40.47 80 TRP A O 1
ATOM 700 N N . GLY A 1 81 ? -19.871 -3.251 8.431 1.00 46.47 81 GLY A N 1
ATOM 701 C CA . GLY A 1 81 ? -18.890 -2.717 9.389 1.00 46.47 81 GLY A CA 1
ATOM 702 C C . GLY A 1 81 ? -19.350 -1.611 10.348 1.00 46.47 81 GLY A C 1
ATOM 703 O O . GLY A 1 81 ? -18.552 -1.173 11.173 1.00 46.47 81 GLY A O 1
ATOM 704 N N . LYS A 1 82 ? -20.612 -1.159 10.318 1.00 45.12 82 LYS A N 1
ATOM 705 C CA . LYS A 1 82 ? -21.098 -0.224 11.358 1.00 45.12 82 LYS A CA 1
ATOM 706 C C . LYS A 1 82 ? -21.343 -0.900 12.706 1.00 45.12 82 LYS A C 1
ATOM 708 O O . LYS A 1 82 ? -21.268 -0.246 13.744 1.00 45.12 82 LYS A O 1
ATOM 713 N N . ASP A 1 83 ? -21.578 -2.204 12.688 1.00 44.22 83 ASP A N 1
ATOM 714 C CA . ASP A 1 83 ? -22.121 -2.889 13.855 1.00 44.22 83 ASP A CA 1
ATOM 715 C C . ASP A 1 83 ? -21.018 -3.385 14.795 1.00 44.22 83 ASP A C 1
ATOM 717 O O . ASP A 1 83 ? -21.250 -3.483 15.993 1.00 44.22 83 ASP A O 1
ATOM 721 N N . LEU A 1 84 ? -19.796 -3.632 14.307 1.00 49.50 84 LEU A N 1
ATOM 722 C CA . LEU A 1 84 ? -18.718 -4.215 15.121 1.00 49.50 84 LEU A CA 1
ATOM 723 C C . LEU A 1 84 ? -18.032 -3.200 16.048 1.00 49.50 84 LEU A C 1
ATOM 725 O O . LEU A 1 84 ? -17.756 -3.523 17.204 1.00 49.50 84 LEU A O 1
ATOM 729 N N . CYS A 1 85 ? -17.819 -1.959 15.594 1.00 45.28 85 CYS A N 1
ATOM 730 C CA . CYS A 1 85 ? -17.230 -0.912 16.439 1.00 45.28 85 CYS A CA 1
ATOM 731 C C . CYS A 1 85 ? -18.182 -0.501 17.577 1.00 45.28 85 CYS A C 1
ATOM 733 O O . CYS A 1 85 ? -17.743 -0.262 18.700 1.00 45.28 85 CYS A O 1
ATOM 735 N N . CYS A 1 86 ? -19.494 -0.475 17.314 1.00 40.59 86 CYS A N 1
ATOM 736 C CA . CYS A 1 86 ? -20.496 -0.126 18.322 1.00 40.59 86 CYS A CA 1
ATOM 737 C C . CYS A 1 86 ? -20.790 -1.286 19.294 1.00 40.59 86 CYS A C 1
ATOM 739 O O . CYS A 1 86 ? -21.127 -1.041 20.450 1.00 40.59 86 CYS A O 1
ATOM 741 N N . ARG A 1 87 ? -20.608 -2.551 18.876 1.00 42.09 87 ARG A N 1
ATOM 742 C CA . ARG A 1 87 ? -20.831 -3.721 19.749 1.00 42.09 87 ARG A CA 1
ATOM 743 C C . ARG A 1 87 ? -19.795 -3.841 20.868 1.00 42.09 87 ARG A C 1
ATOM 745 O O . ARG A 1 87 ? -20.130 -4.324 21.943 1.00 42.09 87 ARG A O 1
ATOM 752 N N . ARG A 1 88 ? -18.554 -3.390 20.643 1.00 40.53 88 ARG A N 1
ATOM 753 C CA . ARG A 1 88 ? -17.467 -3.515 21.631 1.00 40.53 88 ARG A CA 1
ATOM 754 C C . ARG A 1 88 ? -17.472 -2.426 22.708 1.00 40.53 88 ARG A C 1
ATOM 756 O O . ARG A 1 88 ? -16.955 -2.656 23.791 1.00 40.53 88 ARG A O 1
ATOM 763 N N . SER A 1 89 ? -18.110 -1.283 22.451 1.00 40.75 89 SER A N 1
ATOM 764 C CA . SER A 1 89 ? -18.311 -0.242 23.470 1.00 40.75 89 SER A CA 1
ATOM 765 C C . SER A 1 89 ? -19.458 -0.560 24.438 1.00 40.75 89 SER A C 1
ATOM 767 O O . SER A 1 89 ? -19.500 0.017 25.519 1.00 40.75 89 SER A O 1
ATOM 769 N N . ASN A 1 90 ? -20.383 -1.457 24.075 1.00 39.81 90 ASN A N 1
ATOM 770 C CA . ASN A 1 90 ? -21.569 -1.757 24.886 1.00 39.81 90 ASN A CA 1
ATOM 771 C C . ASN A 1 90 ? -21.404 -2.984 25.809 1.00 39.81 90 ASN A C 1
ATOM 773 O O . ASN A 1 90 ? -22.270 -3.237 26.636 1.00 39.81 90 ASN A O 1
ATOM 777 N N . SER A 1 91 ? -20.308 -3.752 25.710 1.00 44.34 91 SER A N 1
ATOM 778 C CA . SER A 1 91 ? -20.067 -4.891 26.620 1.00 44.34 91 SER A CA 1
ATOM 779 C C . SER A 1 91 ? -19.374 -4.509 27.930 1.00 44.34 91 SER A C 1
ATOM 781 O O . SER A 1 91 ? -19.267 -5.353 28.810 1.00 44.34 91 SER A O 1
ATOM 783 N N . ASN A 1 92 ? -18.904 -3.266 28.072 1.00 44.56 92 ASN A N 1
ATOM 784 C CA . ASN A 1 92 ? -18.207 -2.793 29.275 1.00 44.56 92 ASN A CA 1
ATOM 785 C C . ASN A 1 92 ? -19.122 -2.009 30.240 1.00 44.56 92 ASN A C 1
ATOM 787 O O . ASN A 1 92 ? -18.622 -1.424 31.189 1.00 44.56 92 ASN A O 1
ATOM 791 N N . ASN A 1 93 ? -20.441 -2.000 30.004 1.00 43.44 93 ASN A N 1
ATOM 792 C CA . ASN A 1 93 ? -21.459 -1.366 30.860 1.00 43.44 93 ASN A CA 1
ATOM 793 C C . ASN A 1 93 ? -22.463 -2.386 31.445 1.00 43.44 93 ASN A C 1
ATOM 795 O O . ASN A 1 93 ? -23.585 -2.027 31.792 1.00 43.44 93 ASN A O 1
ATOM 799 N N . LEU A 1 94 ? -22.085 -3.669 31.516 1.00 44.66 94 LEU A N 1
ATOM 800 C CA . LEU A 1 94 ? -22.895 -4.747 32.109 1.00 44.66 94 LEU A CA 1
ATOM 801 C C . LEU A 1 94 ? -22.179 -5.470 33.268 1.00 44.66 94 LEU A C 1
ATOM 803 O O . LEU A 1 94 ? -22.445 -6.644 33.518 1.00 44.66 94 LEU A O 1
ATOM 807 N N . MET A 1 95 ? -21.293 -4.774 33.983 1.00 36.06 95 MET A N 1
ATOM 808 C CA . MET A 1 95 ? -20.826 -5.175 35.317 1.00 36.06 95 MET A CA 1
ATOM 809 C C . MET A 1 95 ? -21.011 -4.024 36.293 1.00 36.06 95 MET A C 1
ATOM 811 O O . MET A 1 95 ? -20.728 -2.878 35.879 1.00 36.06 95 MET A O 1
#

Radius of gyration: 16.97 Å; chains: 1; bounding box: 41×29×53 Å

Foldseek 3Di:
DDDPDVVSVVVVVCLLQVDPVLVVLLVQLQVQLVVLVVCCVVPHVVSNVVNCVSNVVSNQCCSCPPVVHGDVVVPDPPDGDPVVVVVVVPVVPPD

Sequence (95 aa):
MNFRSLDEFWVFYMNQHSKPSTRRWHFIGTLSSIFFFLCSLLFSWWFLFFVPLTGYGFAWYSHFFVEENVPASFGKSRGWGKDLCCRRSNSNNLM

Organism: NCBI:txid37648